Protein AF-A0A1Y5K9K5-F1 (afdb_monomer)

Mean predicted aligned error: 9.3 Å

Radius of gyration: 17.82 Å; Cα contacts (8 Å, |Δi|>4): 91; chains: 1; bounding box: 56×26×44 Å

Sequence (127 aa):
MTADQAYVLTPRDVRQIRNYVLNKYAGMPSRKRAEIVADAVSRIIYRQLPDFDGAVKHALTSQLIRTIVLEENRSVCSDDIFQQCMELDHNDEAIRRPLDRWVREQERKLQSTAELRTADIGIRDWS

Structure (mmCIF, N/CA/C/O backbone):
data_AF-A0A1Y5K9K5-F1
#
_entry.id   AF-A0A1Y5K9K5-F1
#
loop_
_atom_site.group_PDB
_atom_site.id
_atom_site.type_symbol
_atom_site.label_atom_id
_atom_site.label_alt_id
_atom_site.label_comp_id
_atom_site.label_asym_id
_atom_site.label_entity_id
_atom_site.label_seq_id
_atom_site.pdbx_PDB_ins_code
_atom_site.Cartn_x
_atom_site.Cartn_y
_atom_site.Cartn_z
_atom_site.occupancy
_atom_site.B_iso_or_equiv
_atom_site.auth_seq_id
_atom_site.auth_comp_id
_atom_site.auth_asym_id
_atom_site.auth_atom_id
_atom_site.pdbx_PDB_model_num
ATOM 1 N N . MET A 1 1 ? 22.891 -13.090 8.722 1.00 29.20 1 MET A N 1
ATOM 2 C CA . MET A 1 1 ? 22.909 -12.045 7.678 1.00 29.20 1 MET A CA 1
ATOM 3 C C . MET A 1 1 ? 21.482 -11.554 7.485 1.00 29.20 1 MET A C 1
ATOM 5 O O . MET A 1 1 ? 20.730 -12.185 6.761 1.00 29.20 1 MET A O 1
ATOM 9 N N . THR A 1 2 ? 21.057 -10.515 8.203 1.00 32.12 2 THR A N 1
ATOM 10 C CA . THR A 1 2 ? 19.742 -9.898 7.976 1.00 32.12 2 THR A CA 1
ATOM 11 C C . THR A 1 2 ? 19.900 -8.909 6.833 1.00 32.12 2 THR A C 1
ATOM 13 O O . THR A 1 2 ? 20.506 -7.856 7.025 1.00 32.12 2 THR A O 1
ATOM 16 N N . ALA A 1 3 ? 19.440 -9.286 5.638 1.00 40.66 3 ALA A N 1
ATOM 17 C CA . ALA A 1 3 ? 19.264 -8.338 4.549 1.00 40.66 3 ALA A CA 1
ATOM 18 C C . ALA A 1 3 ? 18.423 -7.173 5.085 1.00 40.66 3 ALA A C 1
ATOM 20 O O . ALA A 1 3 ? 17.376 -7.386 5.698 1.00 40.66 3 ALA A O 1
ATOM 21 N N . ASP A 1 4 ? 18.946 -5.961 4.950 1.00 45.50 4 ASP A N 1
ATOM 22 C CA . ASP A 1 4 ? 18.303 -4.733 5.397 1.00 45.50 4 ASP A CA 1
ATOM 23 C C . ASP A 1 4 ? 17.104 -4.493 4.474 1.00 45.50 4 ASP A C 1
ATOM 25 O O . ASP A 1 4 ? 17.227 -3.881 3.415 1.00 45.50 4 ASP A O 1
ATOM 29 N N . GLN A 1 5 ? 15.964 -5.107 4.802 1.00 51.72 5 GLN A N 1
ATOM 30 C CA . GLN A 1 5 ? 14.752 -4.964 4.008 1.00 51.72 5 GLN A CA 1
ATOM 31 C C . GLN A 1 5 ? 14.361 -3.487 4.011 1.00 51.72 5 GLN A C 1
ATOM 33 O O . GLN A 1 5 ? 14.211 -2.873 5.069 1.00 51.72 5 GLN A O 1
ATOM 38 N N . ALA A 1 6 ? 14.195 -2.903 2.825 1.00 60.00 6 ALA A N 1
ATOM 39 C CA . ALA A 1 6 ? 13.587 -1.590 2.683 1.00 60.00 6 ALA A CA 1
ATOM 40 C C . ALA A 1 6 ? 12.112 -1.716 3.092 1.00 60.00 6 ALA A C 1
ATOM 42 O O . ALA A 1 6 ? 11.241 -2.053 2.289 1.00 60.00 6 ALA A O 1
ATOM 43 N N . TYR A 1 7 ? 11.841 -1.540 4.383 1.00 60.59 7 TYR A N 1
ATOM 44 C CA . TYR A 1 7 ? 10.491 -1.625 4.914 1.00 60.59 7 TYR A CA 1
ATOM 45 C C . TYR A 1 7 ? 9.677 -0.433 4.413 1.00 60.59 7 TYR A C 1
ATOM 47 O O . TYR A 1 7 ? 9.998 0.724 4.679 1.00 60.59 7 TYR A O 1
ATOM 55 N N . VAL A 1 8 ? 8.600 -0.733 3.696 1.00 64.06 8 VAL A N 1
ATOM 56 C CA . VAL A 1 8 ? 7.617 0.243 3.214 1.00 64.06 8 VAL A CA 1
ATOM 57 C C . VAL A 1 8 ? 6.725 0.697 4.366 1.00 64.06 8 VAL A C 1
ATOM 59 O O . VAL A 1 8 ? 6.332 1.861 4.445 1.00 64.06 8 VAL A O 1
ATOM 62 N N . LEU A 1 9 ? 6.402 -0.237 5.260 1.00 65.31 9 LEU A N 1
ATOM 63 C CA . LEU A 1 9 ? 5.580 -0.023 6.435 1.00 65.31 9 LEU A CA 1
ATOM 64 C C . LEU A 1 9 ? 5.991 -1.023 7.521 1.00 65.31 9 LEU A C 1
ATOM 66 O O . LEU A 1 9 ? 5.664 -2.203 7.424 1.00 65.31 9 LEU A O 1
ATOM 70 N N . THR A 1 10 ? 6.681 -0.561 8.566 1.00 64.06 10 THR A N 1
ATOM 71 C CA . THR A 1 10 ? 7.083 -1.412 9.701 1.00 64.06 10 THR A CA 1
ATOM 72 C C . THR A 1 10 ? 5.955 -1.560 10.736 1.00 64.06 10 THR A C 1
ATOM 74 O O . THR A 1 10 ? 5.035 -0.730 10.780 1.00 64.06 10 THR A O 1
ATOM 77 N N . PRO A 1 11 ? 6.032 -2.524 11.683 1.00 58.00 11 PRO A N 1
ATOM 78 C CA . PRO A 1 11 ? 5.033 -2.624 12.744 1.00 58.00 11 PRO A CA 1
ATOM 79 C C . PRO A 1 11 ? 5.103 -1.398 13.664 1.00 58.00 11 PRO A C 1
ATOM 81 O O . PRO A 1 11 ? 4.110 -1.013 14.286 1.00 58.00 11 PRO A O 1
ATOM 84 N N . ARG A 1 12 ? 6.284 -0.766 13.745 1.00 64.38 12 ARG A N 1
ATOM 85 C CA . ARG A 1 12 ? 6.517 0.471 14.491 1.00 64.38 12 ARG A CA 1
ATOM 86 C C . ARG A 1 12 ? 5.762 1.639 13.865 1.00 64.38 12 ARG A C 1
ATOM 88 O O . ARG A 1 12 ? 5.140 2.385 14.618 1.00 64.38 12 ARG A O 1
ATOM 95 N N . ASP A 1 13 ? 5.746 1.750 12.539 1.00 69.38 13 ASP A N 1
ATOM 96 C CA . ASP A 1 13 ? 5.019 2.808 11.827 1.00 69.38 13 ASP A CA 1
ATOM 97 C C . ASP A 1 13 ? 3.513 2.651 12.025 1.00 69.38 13 ASP A C 1
ATOM 99 O O . ASP A 1 13 ? 2.834 3.597 12.424 1.00 69.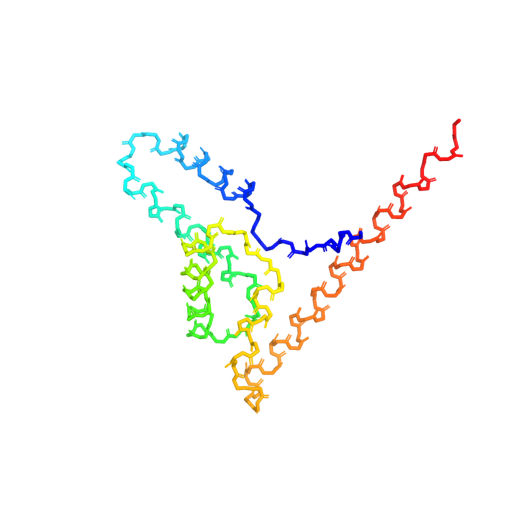38 13 ASP A O 1
ATOM 103 N N . VAL A 1 14 ? 2.988 1.428 11.884 1.00 68.94 14 VAL A N 1
ATOM 104 C CA . VAL A 1 14 ? 1.572 1.137 12.166 1.00 68.94 14 VAL A CA 1
ATOM 105 C C . VAL A 1 14 ? 1.218 1.473 13.615 1.00 68.94 14 VAL A C 1
ATOM 107 O O . VAL A 1 14 ? 0.170 2.067 13.883 1.00 68.94 14 VAL A O 1
ATOM 110 N N . ARG A 1 15 ? 2.094 1.141 14.572 1.00 69.88 15 ARG A N 1
ATOM 111 C CA . ARG A 1 15 ? 1.889 1.467 15.990 1.00 69.88 15 ARG A CA 1
ATOM 112 C C . ARG A 1 15 ? 1.931 2.973 16.241 1.00 69.88 15 ARG A C 1
ATOM 114 O O . ARG A 1 15 ? 1.108 3.466 17.006 1.00 69.88 15 ARG A O 1
ATOM 121 N N . GLN A 1 16 ? 2.838 3.705 15.597 1.00 78.75 16 GLN A N 1
ATOM 122 C CA . GLN A 1 16 ? 2.902 5.164 15.683 1.00 78.75 16 GLN A CA 1
ATOM 123 C C . GLN A 1 16 ? 1.649 5.815 15.101 1.00 78.75 16 GLN A C 1
ATOM 125 O O . GLN A 1 16 ? 1.060 6.665 15.764 1.00 78.75 16 GLN A O 1
ATOM 130 N N . ILE A 1 17 ? 1.186 5.368 13.930 1.00 78.62 17 ILE A N 1
ATOM 131 C CA . ILE A 1 17 ? -0.061 5.834 13.309 1.00 78.62 17 ILE A CA 1
ATOM 132 C C . ILE A 1 17 ? -1.241 5.563 14.244 1.00 78.62 17 ILE A C 1
ATOM 134 O O . ILE A 1 17 ? -2.028 6.464 14.530 1.00 78.62 17 ILE A O 1
ATOM 138 N N . ARG A 1 18 ? -1.342 4.345 14.788 1.00 76.00 18 ARG A N 1
ATOM 139 C CA . ARG A 1 18 ? -2.408 3.973 15.724 1.00 76.00 18 ARG A CA 1
ATOM 140 C C . ARG A 1 18 ? -2.379 4.835 16.982 1.00 76.00 18 ARG A C 1
ATOM 142 O O . ARG A 1 18 ? -3.414 5.372 17.358 1.00 76.00 18 ARG A O 1
ATOM 149 N N . ASN A 1 19 ? -1.218 5.008 17.607 1.00 79.50 19 ASN A N 1
ATOM 150 C CA . ASN A 1 19 ? -1.066 5.831 18.809 1.00 79.50 19 ASN A CA 1
ATOM 151 C C . ASN A 1 19 ? -1.387 7.303 18.529 1.00 79.50 19 ASN A C 1
ATOM 153 O O . ASN A 1 19 ? -2.066 7.950 19.324 1.00 79.50 19 ASN A O 1
ATOM 157 N N . TYR A 1 20 ? -0.956 7.820 17.379 1.00 83.00 20 TYR A N 1
ATOM 158 C CA . TYR A 1 20 ? -1.281 9.170 16.940 1.00 83.00 20 TYR A CA 1
ATOM 159 C C . TYR A 1 20 ? -2.792 9.357 16.785 1.00 83.00 20 TYR A C 1
ATOM 161 O O . TYR A 1 20 ? -3.351 10.312 17.321 1.00 83.00 20 TYR A O 1
ATOM 169 N N . VAL A 1 21 ? -3.474 8.423 16.115 1.00 81.19 21 VAL A N 1
ATOM 170 C CA . VAL A 1 21 ? -4.932 8.460 15.940 1.00 81.19 21 VAL A CA 1
ATOM 171 C C . VAL A 1 21 ? -5.656 8.310 17.280 1.00 81.19 2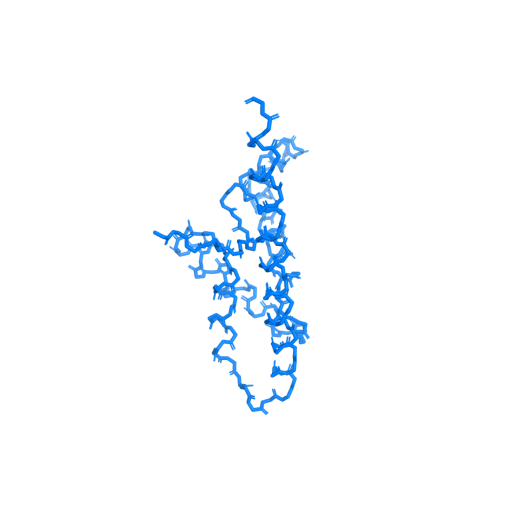1 VAL A C 1
ATOM 173 O O . VAL A 1 21 ? -6.619 9.030 17.535 1.00 81.19 21 VAL A O 1
ATOM 176 N N . LEU A 1 22 ? -5.190 7.420 18.161 1.00 76.12 22 LEU A N 1
ATOM 177 C CA . LEU A 1 22 ? -5.758 7.236 19.498 1.00 76.12 22 LEU A CA 1
ATOM 178 C C . LEU A 1 22 ? -5.692 8.522 20.324 1.00 76.12 22 LEU A C 1
ATOM 180 O O . LEU A 1 22 ? -6.699 8.885 20.926 1.00 76.12 22 LEU A O 1
ATOM 184 N N . ASN A 1 23 ? -4.552 9.215 20.309 1.00 85.25 23 ASN A N 1
ATOM 185 C CA . ASN A 1 23 ? -4.355 10.452 21.062 1.00 85.25 23 ASN A CA 1
ATOM 186 C C . ASN A 1 23 ? -5.116 11.627 20.439 1.00 85.25 23 ASN A C 1
ATOM 188 O O . ASN A 1 23 ? -5.797 12.370 21.140 1.00 85.25 23 ASN A O 1
ATOM 192 N N . LYS A 1 24 ? -5.040 11.786 19.114 1.00 83.75 24 LYS A N 1
ATOM 193 C CA . LYS A 1 24 ? -5.657 12.913 18.401 1.00 83.75 24 LYS A CA 1
ATOM 194 C C . LYS A 1 24 ? -7.181 12.819 18.330 1.00 83.75 24 LYS A C 1
ATOM 196 O O . LYS A 1 24 ? -7.854 13.843 18.343 1.00 83.75 24 LYS A O 1
ATOM 201 N N . TYR A 1 25 ? -7.728 11.606 18.265 1.00 86.88 25 TYR A N 1
ATOM 202 C CA . TYR A 1 25 ? -9.165 11.352 18.126 1.00 86.88 25 TYR A CA 1
ATOM 203 C C . TYR A 1 25 ? -9.730 10.582 19.327 1.00 86.88 25 TYR A C 1
ATOM 205 O O . TYR A 1 25 ? -10.637 9.766 19.166 1.00 86.88 25 TYR A O 1
ATOM 213 N N . ALA A 1 26 ? -9.213 10.821 20.537 1.00 81.88 26 ALA A N 1
ATOM 214 C CA . ALA A 1 26 ? -9.593 10.086 21.749 1.00 81.88 26 ALA A CA 1
ATOM 215 C C . ALA A 1 26 ? -11.112 10.068 22.021 1.00 81.88 26 ALA A C 1
ATOM 217 O O . ALA A 1 26 ? -11.634 9.062 22.494 1.00 81.88 26 ALA A O 1
ATOM 218 N N . GLY A 1 27 ? -11.829 11.137 21.654 1.00 84.75 27 GLY A N 1
ATOM 219 C CA . GLY A 1 27 ? -13.289 11.244 21.786 1.00 84.75 27 GLY A CA 1
ATOM 220 C C . GLY A 1 27 ? -14.107 10.505 20.717 1.00 84.75 27 GLY A C 1
ATOM 221 O O . GLY A 1 27 ? -15.332 10.580 20.725 1.00 84.75 27 GLY A O 1
ATOM 222 N N . MET A 1 28 ? -13.466 9.814 19.771 1.00 86.06 28 MET A N 1
ATOM 223 C CA . MET A 1 28 ? -14.136 9.147 18.656 1.00 86.06 28 MET A CA 1
ATOM 224 C C . MET A 1 28 ? -14.349 7.641 18.931 1.00 86.06 28 MET A C 1
ATOM 226 O O . MET A 1 28 ? -13.476 6.984 19.515 1.00 86.06 28 MET A O 1
ATOM 230 N N . PRO A 1 29 ? -15.464 7.034 18.469 1.00 85.00 29 PRO A N 1
ATOM 231 C CA . PRO A 1 29 ? -15.678 5.592 18.571 1.00 85.00 29 PRO A CA 1
ATOM 232 C C . PRO A 1 29 ? -14.514 4.785 17.985 1.00 85.00 29 PRO A C 1
ATOM 234 O O . PRO A 1 29 ? -13.914 5.173 16.979 1.00 85.00 29 PRO A O 1
ATOM 237 N N . SER A 1 30 ? -14.200 3.645 18.603 1.00 73.19 30 SER A N 1
ATOM 238 C CA . SER A 1 30 ? -13.103 2.754 18.187 1.00 73.19 30 SER A CA 1
ATOM 239 C C . SER A 1 30 ? -13.179 2.371 16.706 1.00 73.19 30 SER A C 1
ATOM 241 O O . SER A 1 30 ? -12.160 2.392 16.023 1.00 73.19 30 SER A O 1
ATOM 243 N N . ARG A 1 31 ? -14.389 2.119 16.190 1.00 74.88 31 ARG A N 1
ATOM 244 C CA . ARG A 1 31 ? -14.635 1.798 14.777 1.00 74.88 31 ARG A CA 1
ATOM 245 C C . ARG A 1 31 ? -14.140 2.888 13.822 1.00 74.88 31 ARG A C 1
ATOM 247 O O . ARG A 1 31 ? -13.353 2.597 12.931 1.00 74.88 31 ARG A O 1
ATOM 254 N N . LYS A 1 32 ? -14.517 4.149 14.052 1.00 76.12 32 LYS A N 1
ATOM 255 C CA . LYS A 1 32 ? -14.079 5.268 13.200 1.00 76.12 32 LYS A CA 1
ATOM 256 C C . LYS A 1 32 ? -12.569 5.512 13.294 1.00 76.12 32 LYS A C 1
ATOM 258 O O . LYS A 1 32 ? -11.934 5.864 12.309 1.00 76.12 32 LYS A O 1
ATOM 263 N N . ARG A 1 33 ? -11.963 5.284 14.465 1.00 75.62 33 ARG A N 1
ATOM 264 C CA . ARG A 1 33 ? -10.498 5.342 14.610 1.00 75.62 33 ARG A CA 1
ATOM 265 C C . ARG A 1 33 ? -9.799 4.241 13.813 1.00 75.62 33 ARG A C 1
ATOM 267 O O . ARG A 1 33 ? -8.776 4.514 13.193 1.00 75.62 33 ARG A O 1
ATOM 274 N N . ALA A 1 34 ? -10.345 3.025 13.805 1.00 70.56 34 ALA A N 1
ATOM 275 C CA . ALA A 1 34 ? -9.819 1.928 12.997 1.00 70.56 34 ALA A CA 1
ATOM 276 C C . ALA A 1 34 ? -9.896 2.242 11.493 1.00 70.56 34 ALA A C 1
ATOM 278 O O . ALA A 1 34 ? -8.924 2.002 10.783 1.00 70.56 34 ALA A O 1
ATOM 279 N N . GLU A 1 35 ? -10.990 2.858 11.036 1.00 77.31 35 GLU A N 1
ATOM 280 C CA . GLU A 1 35 ? -11.146 3.326 9.649 1.00 77.31 35 GLU A CA 1
ATOM 281 C C . GLU A 1 35 ? -10.076 4.366 9.268 1.00 77.31 35 GLU A C 1
ATOM 283 O O . GLU A 1 35 ? -9.457 4.247 8.215 1.00 77.31 35 GLU A O 1
ATOM 288 N N . ILE A 1 36 ? -9.776 5.332 10.147 1.00 77.69 36 ILE A N 1
ATOM 289 C CA . ILE A 1 36 ? -8.715 6.333 9.910 1.00 77.69 36 ILE A CA 1
ATOM 290 C C . ILE A 1 36 ? -7.332 5.677 9.820 1.00 77.69 36 ILE A C 1
ATOM 292 O O . ILE A 1 36 ? -6.524 6.048 8.970 1.00 77.69 36 ILE A O 1
ATOM 296 N N . VAL A 1 37 ? -7.037 4.711 10.696 1.00 74.31 37 VAL A N 1
ATOM 297 C CA . VAL A 1 37 ? -5.762 3.979 10.649 1.00 74.31 37 VAL A CA 1
ATOM 298 C C . VAL A 1 37 ? -5.654 3.184 9.349 1.00 74.31 37 VAL A C 1
ATOM 300 O O . VAL A 1 37 ? -4.605 3.224 8.711 1.00 74.31 37 VAL A O 1
ATOM 303 N N . ALA A 1 38 ? -6.726 2.504 8.938 1.00 76.12 38 ALA A N 1
ATOM 304 C CA . ALA A 1 38 ? -6.761 1.752 7.690 1.00 76.12 38 ALA A CA 1
ATOM 305 C C . ALA A 1 38 ? -6.564 2.663 6.466 1.00 76.12 38 ALA A C 1
ATOM 307 O O . ALA A 1 38 ? -5.748 2.337 5.607 1.00 76.12 38 ALA A O 1
ATOM 308 N N . ASP A 1 39 ? -7.226 3.824 6.406 1.00 82.81 39 ASP A N 1
ATOM 309 C CA . ASP A 1 39 ? -7.030 4.813 5.331 1.00 82.81 39 ASP A CA 1
ATOM 310 C C . ASP A 1 39 ? -5.587 5.341 5.308 1.00 82.81 39 ASP A C 1
ATOM 312 O O . ASP A 1 39 ? -4.947 5.378 4.258 1.00 82.81 39 ASP A O 1
ATOM 316 N N . ALA A 1 40 ? -5.024 5.681 6.471 1.00 82.88 40 ALA A N 1
ATOM 317 C CA . ALA A 1 40 ? -3.647 6.157 6.567 1.00 82.88 40 ALA A CA 1
ATOM 318 C C . ALA A 1 40 ? -2.638 5.108 6.073 1.00 82.88 40 ALA A C 1
ATOM 320 O O . ALA A 1 40 ? -1.757 5.430 5.276 1.00 82.88 40 ALA A O 1
ATOM 321 N N . VAL A 1 41 ? -2.795 3.852 6.499 1.00 80.00 41 VAL A N 1
ATOM 322 C CA . VAL A 1 41 ? -1.964 2.729 6.042 1.00 80.00 41 VAL A CA 1
ATOM 323 C C . VAL A 1 41 ? -2.125 2.509 4.537 1.00 80.00 41 VAL A C 1
ATOM 325 O O . VAL A 1 41 ? -1.124 2.413 3.827 1.00 80.00 41 VAL A O 1
ATOM 328 N N . SER A 1 42 ? -3.362 2.524 4.035 1.00 84.50 42 SER A N 1
ATOM 329 C CA . SER A 1 42 ? -3.658 2.376 2.605 1.00 84.50 42 SER A CA 1
ATOM 330 C C . SER A 1 42 ? -2.958 3.447 1.775 1.00 84.50 42 SER A C 1
ATOM 332 O O . SER A 1 42 ? -2.315 3.138 0.775 1.00 84.50 42 SER A O 1
ATOM 334 N N . ARG A 1 43 ? -3.005 4.710 2.214 1.00 86.38 43 ARG A N 1
ATOM 335 C CA . ARG A 1 43 ? -2.333 5.824 1.529 1.00 86.38 43 ARG A CA 1
ATOM 336 C C . ARG A 1 43 ? -0.816 5.697 1.534 1.00 86.38 43 ARG A C 1
ATOM 338 O O . ARG A 1 43 ? -0.181 6.122 0.571 1.00 86.38 43 ARG A O 1
ATOM 345 N N . ILE A 1 44 ? -0.228 5.160 2.603 1.00 84.44 44 ILE A N 1
ATOM 346 C CA . ILE A 1 44 ? 1.222 4.942 2.676 1.00 84.44 44 ILE A CA 1
ATOM 347 C C . ILE A 1 44 ? 1.636 3.876 1.666 1.00 84.44 44 ILE A C 1
ATOM 349 O O . ILE A 1 44 ? 2.516 4.143 0.852 1.00 84.44 44 ILE A O 1
ATOM 353 N N . ILE A 1 45 ? 0.959 2.724 1.659 1.00 84.00 45 ILE A N 1
ATOM 354 C CA . ILE A 1 45 ? 1.230 1.642 0.703 1.00 84.00 45 ILE A CA 1
ATOM 355 C C . ILE A 1 45 ? 1.052 2.156 -0.730 1.00 84.00 45 ILE A C 1
ATOM 357 O O . ILE A 1 45 ? 1.971 2.048 -1.536 1.00 84.00 45 ILE A O 1
ATOM 361 N N . TYR A 1 46 ? -0.068 2.824 -1.020 1.00 87.88 46 TYR A N 1
ATOM 362 C CA . TYR A 1 46 ? -0.366 3.379 -2.344 1.00 87.88 46 TYR A CA 1
ATOM 363 C C . TYR A 1 46 ? 0.733 4.315 -2.875 1.00 87.88 46 TYR A C 1
ATOM 365 O O . TYR A 1 46 ? 1.043 4.316 -4.067 1.00 87.88 46 TYR A O 1
ATOM 373 N N . ARG A 1 47 ? 1.342 5.125 -2.000 1.00 86.75 47 ARG A N 1
ATOM 374 C CA . ARG A 1 47 ? 2.438 6.043 -2.364 1.00 86.75 47 ARG A CA 1
ATOM 375 C C . ARG A 1 47 ? 3.763 5.338 -2.627 1.00 86.75 47 ARG A C 1
ATOM 377 O O . ARG A 1 47 ? 4.624 5.928 -3.268 1.00 86.75 47 ARG A O 1
ATOM 384 N N . GLN A 1 48 ? 3.930 4.130 -2.107 1.00 85.44 48 GLN A N 1
ATOM 385 C CA . GLN A 1 48 ? 5.160 3.351 -2.223 1.00 85.44 48 GLN A CA 1
ATOM 386 C C . GLN A 1 48 ? 5.107 2.350 -3.378 1.00 85.44 48 GLN A C 1
ATOM 388 O O . GLN A 1 48 ? 6.144 1.805 -3.744 1.00 85.44 48 GLN A O 1
ATOM 393 N N . LEU A 1 49 ? 3.930 2.137 -3.972 1.00 87.88 49 LEU A N 1
ATOM 394 C CA . LEU A 1 49 ? 3.774 1.371 -5.203 1.00 87.88 49 LEU A CA 1
ATOM 395 C C . LEU A 1 49 ? 4.445 2.073 -6.396 1.00 87.88 49 LEU A C 1
ATOM 397 O O . LEU A 1 49 ? 4.528 3.309 -6.408 1.00 87.88 49 LEU A O 1
ATOM 401 N N . PRO A 1 50 ? 4.841 1.308 -7.431 1.00 90.31 50 PRO A N 1
ATOM 402 C CA . PRO A 1 50 ? 5.219 1.872 -8.719 1.00 90.31 50 PRO A CA 1
ATOM 403 C C . PRO A 1 50 ? 4.144 2.820 -9.265 1.00 90.31 50 PRO A C 1
ATOM 405 O O . PRO A 1 50 ? 2.971 2.780 -8.870 1.00 90.31 50 PRO A O 1
ATOM 408 N N . ASP A 1 51 ? 4.545 3.692 -10.185 1.00 91.44 51 ASP A N 1
ATOM 409 C CA . ASP A 1 51 ? 3.659 4.682 -10.804 1.00 91.44 51 ASP A CA 1
ATOM 410 C C . ASP A 1 51 ? 2.763 4.053 -11.886 1.00 91.44 51 ASP A C 1
ATOM 412 O O . ASP A 1 51 ? 2.791 4.434 -13.053 1.00 91.44 51 ASP A O 1
ATOM 416 N N . PHE A 1 52 ? 2.027 3.010 -11.498 1.00 91.12 52 PHE A N 1
ATOM 417 C CA . PHE A 1 52 ? 0.998 2.384 -12.318 1.00 91.12 52 PHE A CA 1
ATOM 418 C C . PHE A 1 52 ? -0.249 3.267 -12.403 1.00 91.12 52 PHE A C 1
ATOM 420 O O . PHE A 1 52 ? -0.434 4.197 -11.612 1.00 91.12 52 PHE A O 1
ATOM 427 N N . ASP A 1 53 ? -1.156 2.908 -13.310 1.00 92.38 53 ASP A N 1
ATOM 428 C CA . ASP A 1 53 ? -2.493 3.490 -13.327 1.00 92.38 53 ASP A CA 1
ATOM 429 C C . ASP A 1 53 ? -3.219 3.302 -11.979 1.00 92.38 53 ASP A C 1
ATOM 431 O O . ASP A 1 53 ? -3.002 2.326 -11.248 1.00 92.38 53 ASP A O 1
ATOM 435 N N . GLY A 1 54 ? -4.110 4.242 -11.657 1.00 88.19 54 GLY A N 1
ATOM 436 C CA . GLY A 1 54 ? -4.845 4.259 -10.397 1.00 88.19 54 GLY A CA 1
ATOM 437 C C . GLY A 1 54 ? -5.585 2.951 -10.116 1.00 88.19 54 GLY A C 1
ATOM 438 O O . GLY A 1 54 ? -5.552 2.475 -8.980 1.00 88.19 54 GLY A O 1
ATOM 439 N N . ALA A 1 55 ? -6.185 2.321 -11.132 1.00 89.62 55 ALA A N 1
ATOM 440 C CA . ALA A 1 55 ? -6.897 1.055 -10.956 1.00 89.62 55 ALA A CA 1
ATOM 441 C C . ALA A 1 55 ? -5.965 -0.064 -10.461 1.00 89.62 55 ALA A C 1
ATOM 443 O O . ALA A 1 55 ? -6.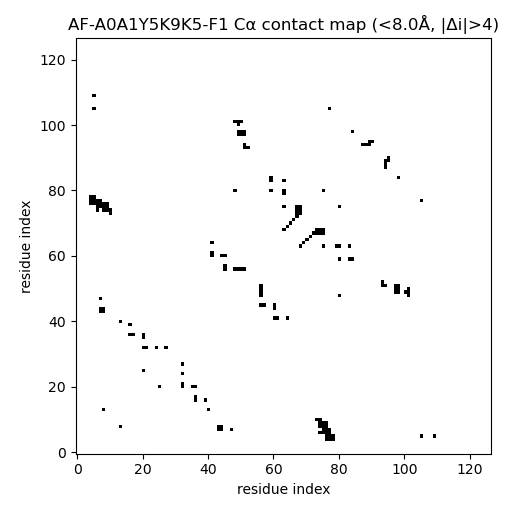289 -0.769 -9.500 1.00 89.62 55 ALA A O 1
ATOM 444 N N . VAL A 1 56 ? -4.773 -0.169 -11.054 1.00 90.06 56 VAL A N 1
ATOM 445 C CA . VAL A 1 56 ? -3.751 -1.159 -10.680 1.00 90.06 56 VAL A CA 1
ATOM 446 C C . VAL A 1 56 ? -3.228 -0.875 -9.274 1.00 90.06 56 VAL A C 1
ATOM 448 O O . VAL A 1 56 ? -3.165 -1.778 -8.439 1.00 90.06 56 VAL A O 1
ATOM 451 N N . LYS A 1 57 ? -2.929 0.391 -8.955 1.00 90.69 57 LYS A N 1
ATOM 452 C CA . LYS A 1 57 ? -2.456 0.767 -7.613 1.00 90.69 57 LYS A CA 1
ATOM 453 C C . LYS A 1 57 ? -3.498 0.475 -6.534 1.00 90.69 57 LYS A C 1
ATOM 455 O O . LYS A 1 57 ? -3.143 0.007 -5.449 1.00 90.69 57 LYS A O 1
ATOM 460 N N . HIS A 1 58 ? -4.779 0.717 -6.810 1.00 89.94 58 HIS A N 1
ATOM 461 C CA . HIS A 1 58 ? -5.865 0.410 -5.879 1.00 89.94 58 HIS A CA 1
ATOM 462 C C . HIS A 1 58 ? -6.036 -1.095 -5.654 1.00 89.94 58 HIS A C 1
ATOM 464 O O . HIS A 1 58 ? -6.203 -1.515 -4.504 1.00 89.94 58 HIS A O 1
ATOM 470 N N . ALA A 1 59 ? -5.944 -1.899 -6.715 1.00 89.69 59 ALA A N 1
ATOM 471 C CA . ALA A 1 59 ? -6.007 -3.354 -6.620 1.00 89.69 59 ALA A CA 1
ATOM 472 C C . ALA A 1 59 ? -4.846 -3.907 -5.776 1.00 89.69 59 ALA A C 1
ATOM 474 O O . ALA A 1 59 ? -5.085 -4.580 -4.772 1.00 89.69 59 ALA A O 1
ATOM 475 N N . LEU A 1 60 ? -3.608 -3.516 -6.098 1.00 88.94 60 LEU A N 1
ATOM 476 C CA . LEU A 1 60 ? -2.408 -3.929 -5.362 1.00 88.94 60 LEU A CA 1
ATOM 477 C C . LEU A 1 60 ? -2.449 -3.508 -3.890 1.00 88.94 60 LEU A C 1
ATOM 479 O O . LEU A 1 60 ? -2.152 -4.307 -3.006 1.00 88.94 60 LEU A O 1
ATOM 483 N N . THR A 1 61 ? -2.858 -2.268 -3.603 1.00 88.00 61 THR A N 1
ATOM 484 C CA . THR A 1 61 ? -2.984 -1.784 -2.217 1.00 88.00 61 THR A CA 1
ATOM 485 C C . THR A 1 61 ? -3.972 -2.641 -1.427 1.00 88.00 61 THR A C 1
ATOM 487 O O . THR A 1 61 ? -3.686 -3.041 -0.300 1.00 88.00 61 THR A O 1
ATOM 490 N N . SER A 1 62 ? -5.123 -2.951 -2.026 1.00 87.06 62 SER A N 1
ATOM 491 C CA . SER A 1 62 ? -6.159 -3.764 -1.383 1.00 87.06 62 SER A CA 1
ATOM 492 C C . SER A 1 62 ? -5.675 -5.192 -1.121 1.00 87.06 62 SER A C 1
ATOM 494 O O . SER A 1 62 ? -5.930 -5.743 -0.049 1.00 87.06 62 SER A O 1
ATOM 496 N N . GLN A 1 63 ? -4.933 -5.770 -2.068 1.00 87.69 63 GLN A N 1
ATOM 497 C CA . GLN A 1 63 ? -4.362 -7.109 -1.953 1.00 87.69 63 GLN A CA 1
ATOM 498 C C . GLN A 1 63 ? -3.288 -7.178 -0.859 1.00 87.69 63 GLN A C 1
ATOM 500 O O . GLN A 1 63 ? -3.367 -8.038 0.014 1.00 87.69 63 GLN A O 1
ATOM 505 N N . LEU A 1 64 ? -2.363 -6.213 -0.817 1.00 85.31 64 LEU A N 1
ATOM 506 C CA . LEU A 1 64 ? -1.330 -6.125 0.223 1.00 85.31 64 LEU A CA 1
ATOM 507 C C . LEU A 1 64 ? -1.932 -5.987 1.628 1.00 85.31 64 LEU A C 1
ATOM 509 O O . LEU A 1 64 ? -1.480 -6.640 2.567 1.00 85.31 64 LEU A O 1
ATOM 513 N N . ILE A 1 65 ? -2.975 -5.168 1.787 1.00 82.50 65 ILE A N 1
ATOM 514 C CA . ILE A 1 65 ? -3.667 -5.026 3.076 1.00 82.50 65 ILE A CA 1
ATOM 515 C C . ILE A 1 65 ? -4.316 -6.345 3.485 1.00 82.50 65 ILE A C 1
ATOM 517 O O . ILE A 1 65 ? -4.184 -6.764 4.634 1.00 82.50 65 ILE A O 1
ATOM 521 N N . ARG A 1 66 ? -5.018 -7.003 2.562 1.00 82.88 66 ARG A N 1
ATOM 522 C CA . ARG A 1 66 ? -5.712 -8.253 2.859 1.00 82.88 66 ARG A CA 1
ATOM 523 C C . ARG A 1 66 ? -4.735 -9.359 3.254 1.00 82.88 66 ARG A C 1
ATOM 525 O O . ARG A 1 66 ? -4.869 -9.914 4.338 1.00 82.88 66 ARG A O 1
ATOM 532 N N . THR A 1 67 ? -3.749 -9.642 2.413 1.00 79.25 67 THR A N 1
ATOM 533 C CA . THR A 1 67 ? -2.858 -10.790 2.604 1.00 79.25 67 THR A CA 1
ATOM 534 C C . THR A 1 67 ? -1.847 -10.540 3.723 1.00 79.25 67 THR A C 1
ATOM 536 O O . THR A 1 67 ? -1.673 -11.364 4.611 1.00 79.25 67 THR A O 1
ATOM 539 N N . ILE A 1 68 ? -1.223 -9.364 3.768 1.00 79.06 68 ILE A N 1
ATOM 540 C CA . ILE A 1 68 ? -0.081 -9.153 4.671 1.00 79.06 68 ILE A CA 1
ATOM 541 C C . ILE A 1 68 ? -0.530 -8.555 5.997 1.00 79.06 68 ILE A C 1
ATOM 543 O O . ILE A 1 68 ? -0.120 -9.002 7.069 1.00 79.06 68 ILE A O 1
ATOM 547 N N . VAL A 1 69 ? -1.383 -7.532 5.944 1.00 70.94 69 VAL A N 1
ATOM 548 C CA . VAL A 1 69 ? -1.767 -6.787 7.149 1.00 70.94 69 VAL A CA 1
ATOM 549 C C . VAL A 1 69 ? -2.875 -7.503 7.920 1.00 70.94 69 VAL A C 1
ATOM 551 O O . VAL A 1 69 ? -2.835 -7.510 9.149 1.00 70.94 69 VAL A O 1
ATOM 554 N N . LEU A 1 70 ? -3.857 -8.095 7.233 1.00 73.06 70 LEU A N 1
ATOM 555 C CA . LEU A 1 70 ? -4.987 -8.764 7.885 1.00 73.06 70 LEU A CA 1
ATOM 556 C C . LEU A 1 70 ? -4.749 -10.261 8.109 1.00 73.06 70 LEU A C 1
ATOM 558 O O . LEU A 1 70 ? -4.965 -10.725 9.226 1.00 73.06 70 LEU A O 1
ATOM 562 N N . GLU A 1 71 ? -4.328 -11.006 7.083 1.00 78.31 71 GLU A N 1
ATOM 563 C CA . GLU A 1 71 ? -4.165 -12.465 7.180 1.00 78.31 71 GLU A CA 1
ATOM 564 C C . GLU A 1 71 ? -2.859 -12.845 7.902 1.00 78.31 71 GLU A C 1
ATOM 566 O O . GLU A 1 71 ? -2.892 -13.617 8.860 1.00 78.31 71 GLU A O 1
ATOM 571 N N . GLU A 1 72 ? -1.720 -12.261 7.518 1.00 73.38 72 GLU A N 1
ATOM 572 C CA . GLU A 1 72 ? -0.419 -12.574 8.134 1.00 73.38 72 GLU A CA 1
ATOM 573 C C . GLU A 1 72 ? -0.073 -11.721 9.366 1.00 73.38 72 GLU A C 1
ATOM 575 O O . GLU A 1 72 ? 0.855 -12.051 10.108 1.00 73.38 72 GLU A O 1
ATOM 580 N N . ASN A 1 73 ? -0.793 -10.615 9.595 1.00 71.19 73 ASN A N 1
ATOM 581 C CA . ASN A 1 73 ? -0.495 -9.620 10.635 1.00 71.19 73 ASN A CA 1
ATOM 582 C C . ASN A 1 73 ? 0.987 -9.175 10.626 1.00 71.19 73 ASN A C 1
ATOM 584 O O . ASN A 1 73 ? 1.622 -8.984 11.671 1.00 71.19 73 ASN A O 1
ATOM 588 N N . ARG A 1 74 ? 1.546 -9.036 9.419 1.00 72.88 74 ARG A N 1
ATOM 589 C CA . ARG A 1 74 ? 2.942 -8.692 9.144 1.00 72.88 74 ARG A CA 1
ATOM 590 C C . ARG A 1 74 ? 3.082 -7.276 8.594 1.00 72.88 74 ARG A C 1
ATOM 592 O O . ARG A 1 74 ? 2.126 -6.583 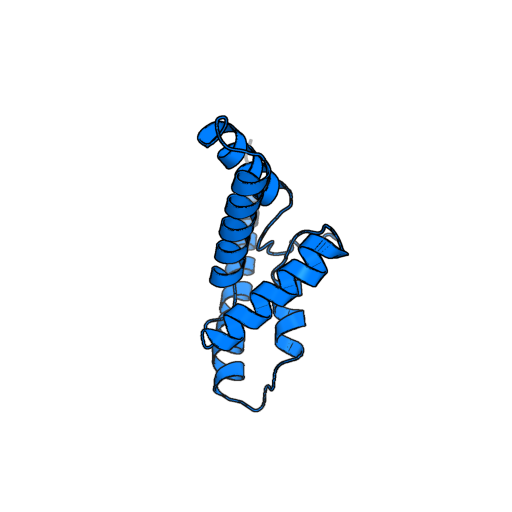8.260 1.00 72.88 74 ARG A O 1
ATOM 599 N N . SER A 1 75 ? 4.328 -6.826 8.563 1.00 69.06 75 SER A N 1
ATOM 600 C CA . SER A 1 75 ? 4.730 -5.564 7.942 1.00 69.06 75 SER A CA 1
ATOM 601 C C . SER A 1 75 ? 4.932 -5.713 6.454 1.00 69.06 75 SER A C 1
ATOM 603 O O . SER A 1 75 ? 5.406 -6.756 6.016 1.00 69.06 75 SER A O 1
ATOM 605 N N . VAL A 1 76 ? 4.602 -4.653 5.719 1.00 76.69 76 VAL A N 1
ATOM 606 C CA . VAL A 1 76 ? 4.760 -4.609 4.267 1.00 76.69 76 VAL A CA 1
ATOM 607 C C . VAL A 1 76 ? 6.154 -4.077 3.952 1.00 76.69 76 VAL A C 1
ATOM 609 O O . VAL A 1 76 ? 6.530 -2.977 4.371 1.00 76.69 76 VAL A O 1
ATOM 612 N N . CYS A 1 77 ? 6.922 -4.859 3.212 1.00 80.94 77 CYS A N 1
ATOM 613 C CA . CYS A 1 77 ? 8.257 -4.531 2.730 1.00 80.94 77 CYS A CA 1
ATOM 614 C C . CYS A 1 77 ? 8.225 -4.249 1.224 1.00 80.94 77 CYS A C 1
ATOM 616 O O . CYS A 1 77 ? 7.264 -4.596 0.535 1.00 80.94 77 CYS A O 1
ATOM 618 N N . SER A 1 78 ? 9.291 -3.651 0.687 1.00 80.00 78 SER A N 1
ATOM 619 C CA . SER A 1 78 ? 9.433 -3.495 -0.767 1.00 80.00 78 SER A CA 1
ATOM 620 C C . SER A 1 78 ? 9.414 -4.844 -1.499 1.00 80.00 78 SER A C 1
ATOM 622 O O . SER A 1 78 ? 8.869 -4.920 -2.596 1.00 80.00 78 SER A O 1
ATOM 624 N N . ASP A 1 79 ? 9.925 -5.912 -0.878 1.00 82.50 79 ASP A N 1
ATOM 625 C CA . ASP A 1 79 ? 9.869 -7.273 -1.433 1.00 82.50 79 ASP A CA 1
ATOM 626 C C . ASP A 1 79 ? 8.428 -7.744 -1.648 1.00 82.50 79 ASP A C 1
ATOM 628 O O . ASP A 1 79 ? 8.115 -8.341 -2.673 1.00 82.50 79 ASP A O 1
ATOM 632 N N . ASP A 1 80 ? 7.531 -7.419 -0.719 1.00 84.69 80 ASP A N 1
ATOM 633 C CA . ASP A 1 80 ? 6.128 -7.809 -0.807 1.00 84.69 80 ASP A CA 1
ATOM 634 C C . ASP A 1 80 ? 5.414 -7.076 -1.949 1.00 84.69 80 ASP A C 1
ATOM 636 O O . ASP A 1 80 ? 4.636 -7.673 -2.692 1.00 84.69 80 ASP A O 1
ATOM 640 N N . ILE A 1 81 ? 5.714 -5.784 -2.130 1.00 86.12 81 ILE A N 1
ATOM 641 C CA . ILE A 1 81 ? 5.234 -5.015 -3.286 1.00 86.12 81 ILE A CA 1
ATOM 642 C C . ILE A 1 81 ? 5.742 -5.653 -4.576 1.00 86.12 81 ILE A C 1
ATOM 644 O O . ILE A 1 81 ? 4.964 -5.851 -5.506 1.00 86.12 81 ILE A O 1
ATOM 648 N N . PHE A 1 82 ? 7.035 -5.977 -4.629 1.00 85.75 82 PHE A N 1
ATOM 649 C CA . PHE A 1 82 ? 7.651 -6.570 -5.807 1.00 85.75 82 PHE A CA 1
ATOM 650 C C . PHE A 1 82 ? 7.022 -7.924 -6.152 1.00 85.75 82 PHE A C 1
ATOM 652 O O . PHE A 1 82 ? 6.651 -8.133 -7.302 1.00 85.75 82 PHE A O 1
ATOM 659 N N . GLN A 1 83 ? 6.817 -8.798 -5.160 1.00 88.62 83 GLN A N 1
ATOM 660 C CA . GLN A 1 83 ? 6.132 -10.082 -5.333 1.00 88.62 83 GLN A CA 1
ATOM 661 C C . GLN A 1 83 ? 4.726 -9.900 -5.915 1.00 88.62 83 GLN A C 1
ATOM 663 O O . GLN A 1 83 ? 4.391 -10.546 -6.899 1.00 88.62 83 GLN A O 1
ATOM 668 N N . GLN A 1 84 ? 3.927 -8.968 -5.389 1.00 88.38 84 GLN A N 1
ATOM 669 C CA . GLN A 1 84 ? 2.594 -8.704 -5.949 1.00 88.38 84 GLN A CA 1
ATOM 670 C C . GLN A 1 84 ? 2.650 -8.118 -7.369 1.00 88.38 84 GLN A C 1
ATOM 672 O O . GLN A 1 84 ? 1.768 -8.378 -8.180 1.00 88.38 84 GLN A O 1
ATOM 677 N N . CYS A 1 85 ? 3.694 -7.354 -7.702 1.00 88.75 85 CYS A N 1
ATOM 678 C CA . CYS A 1 85 ? 3.899 -6.866 -9.067 1.00 88.75 85 CYS A CA 1
ATOM 679 C C . CYS A 1 85 ? 4.291 -7.986 -10.045 1.00 88.75 85 CYS A C 1
ATOM 681 O O . CYS A 1 85 ? 4.064 -7.830 -11.242 1.00 88.75 85 CYS A O 1
ATOM 683 N N . MET A 1 86 ? 4.870 -9.098 -9.574 1.00 89.06 86 MET A N 1
ATOM 684 C CA . MET A 1 86 ? 5.222 -10.237 -10.436 1.00 89.06 86 MET A CA 1
ATOM 685 C C . MET A 1 86 ? 3.996 -10.936 -11.021 1.00 89.06 86 MET A C 1
ATOM 687 O O . MET A 1 86 ? 4.095 -11.470 -12.120 1.00 89.06 86 MET A O 1
ATOM 691 N N . GLU A 1 87 ? 2.846 -10.846 -10.356 1.00 89.38 87 GLU A N 1
ATOM 692 C CA . GLU A 1 87 ? 1.573 -11.412 -10.821 1.00 89.38 87 GLU A CA 1
ATOM 693 C C . GLU A 1 87 ? 0.897 -10.586 -11.938 1.00 89.38 87 GLU A C 1
ATOM 695 O O . GLU A 1 87 ? -0.142 -10.981 -12.465 1.00 89.38 87 GLU A O 1
ATOM 700 N N . LEU A 1 88 ? 1.450 -9.421 -12.300 1.00 90.12 88 LEU A N 1
ATOM 701 C CA . LEU A 1 88 ? 0.928 -8.564 -13.370 1.00 90.12 88 LEU A CA 1
ATOM 702 C C . LEU A 1 88 ? 1.450 -8.989 -14.753 1.00 90.12 88 LEU A C 1
ATOM 704 O O . LEU A 1 88 ? 2.457 -9.683 -14.872 1.00 90.12 88 LEU A O 1
ATOM 708 N N . ASP A 1 89 ? 0.791 -8.534 -15.823 1.00 89.44 89 ASP A N 1
ATOM 709 C CA . ASP A 1 89 ? 1.250 -8.795 -17.193 1.00 89.44 89 ASP A CA 1
ATOM 710 C C . ASP A 1 89 ? 2.443 -7.900 -17.566 1.00 89.44 89 ASP A C 1
ATOM 712 O O . ASP A 1 89 ? 2.297 -6.712 -17.852 1.00 89.44 89 ASP A O 1
ATOM 716 N N . HIS A 1 90 ? 3.640 -8.485 -17.595 1.00 88.44 90 HIS A N 1
ATOM 717 C CA . HIS A 1 90 ? 4.886 -7.786 -17.939 1.00 88.44 90 HIS A CA 1
ATOM 718 C C . HIS A 1 90 ? 5.059 -7.526 -19.439 1.00 88.44 90 HIS A C 1
ATOM 720 O O . HIS A 1 90 ? 5.984 -6.807 -19.826 1.00 88.44 90 HIS A O 1
ATOM 726 N N . ASN A 1 91 ? 4.195 -8.090 -20.291 1.00 91.06 91 ASN A N 1
ATOM 727 C CA . ASN A 1 91 ? 4.166 -7.733 -21.710 1.00 91.06 91 ASN A CA 1
ATOM 728 C C . ASN A 1 91 ? 3.497 -6.372 -21.930 1.00 91.06 91 ASN A C 1
ATOM 730 O O . ASN A 1 91 ? 3.758 -5.724 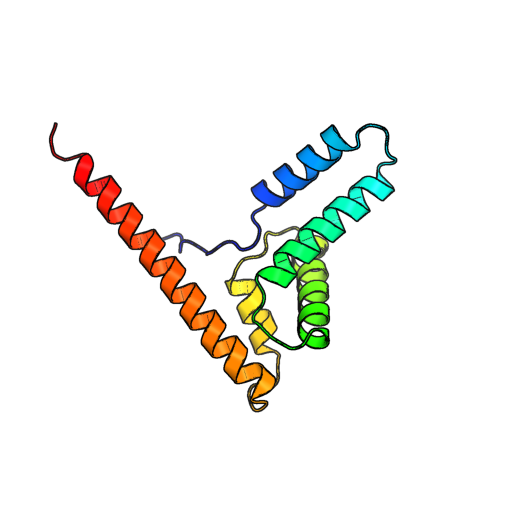-22.946 1.00 91.06 91 ASN A O 1
ATOM 734 N N . ASP A 1 92 ? 2.677 -5.919 -20.977 1.00 91.19 92 ASP A N 1
ATOM 735 C CA . ASP A 1 92 ? 2.110 -4.580 -20.992 1.00 91.19 92 ASP A CA 1
ATOM 736 C C . ASP A 1 92 ? 3.179 -3.551 -20.602 1.00 91.19 92 ASP A C 1
ATOM 738 O O . ASP A 1 92 ? 3.727 -3.528 -19.494 1.00 91.19 92 ASP A O 1
ATOM 742 N N . GLU A 1 93 ? 3.472 -2.643 -21.528 1.00 90.69 93 GLU A N 1
ATOM 743 C CA . GLU A 1 93 ? 4.440 -1.579 -21.307 1.00 90.69 93 GLU A CA 1
ATOM 744 C C . GLU A 1 93 ? 4.010 -0.609 -20.190 1.00 90.69 93 GLU A C 1
ATOM 746 O O . GLU A 1 93 ? 4.877 -0.036 -19.517 1.00 90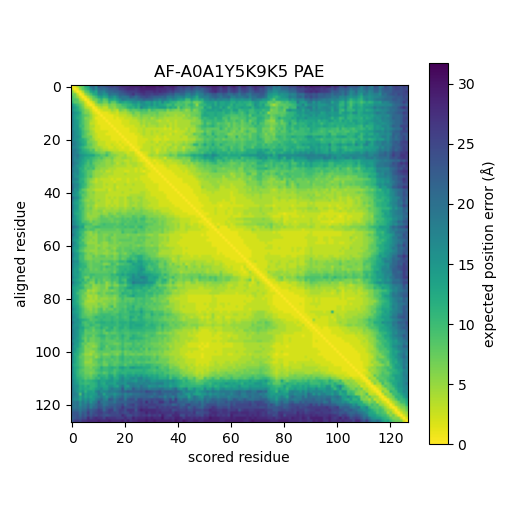.69 93 GLU A O 1
ATOM 751 N N . ALA A 1 94 ? 2.701 -0.474 -19.941 1.00 89.88 94 ALA A N 1
ATOM 752 C CA . ALA A 1 94 ? 2.147 0.308 -18.838 1.00 89.88 94 ALA A CA 1
ATOM 753 C C . ALA A 1 94 ? 2.459 -0.296 -17.457 1.00 89.88 94 ALA A C 1
ATOM 755 O O . ALA A 1 94 ? 2.434 0.421 -16.457 1.00 89.88 94 ALA A O 1
ATOM 756 N N . ILE A 1 95 ? 2.808 -1.584 -17.398 1.00 91.81 95 ILE A N 1
ATOM 757 C CA . ILE A 1 95 ? 3.253 -2.274 -16.183 1.00 91.81 95 ILE A CA 1
ATOM 758 C C . ILE A 1 95 ? 4.778 -2.331 -16.147 1.00 91.81 95 ILE A C 1
ATOM 760 O O . ILE A 1 95 ? 5.404 -1.930 -15.163 1.00 91.81 95 ILE A O 1
ATOM 764 N N . ARG A 1 96 ? 5.406 -2.748 -17.248 1.00 92.50 96 ARG A N 1
ATOM 765 C CA . ARG A 1 96 ? 6.857 -2.942 -17.300 1.00 92.50 96 ARG A CA 1
ATOM 766 C C . ARG A 1 96 ? 7.634 -1.654 -17.016 1.00 92.50 96 ARG A C 1
ATOM 768 O O . ARG A 1 96 ? 8.550 -1.657 -16.198 1.00 92.50 96 ARG A O 1
ATOM 775 N N . ARG A 1 97 ? 7.275 -0.528 -17.653 1.00 92.31 97 ARG A N 1
ATOM 776 C CA . ARG A 1 97 ? 8.038 0.729 -17.505 1.00 92.31 97 ARG A CA 1
ATOM 777 C C . ARG A 1 97 ? 7.990 1.308 -16.085 1.00 92.31 97 ARG A C 1
ATOM 779 O O . ARG A 1 97 ? 9.058 1.676 -15.584 1.00 92.31 97 ARG A O 1
ATOM 786 N N . PRO A 1 98 ? 6.822 1.441 -15.425 1.00 91.88 98 PRO A N 1
ATOM 787 C CA . PRO A 1 98 ? 6.789 1.937 -14.052 1.00 91.88 98 PRO A CA 1
ATOM 788 C C . PRO A 1 98 ? 7.479 0.995 -13.067 1.00 91.88 98 PRO A C 1
ATOM 790 O O . PRO A 1 98 ? 8.151 1.480 -12.156 1.00 91.88 98 PRO A O 1
ATOM 793 N N . LEU A 1 99 ? 7.373 -0.324 -13.269 1.00 91.44 99 LEU A N 1
ATOM 794 C CA . LEU A 1 99 ? 8.049 -1.308 -12.428 1.00 91.44 99 LEU A CA 1
ATOM 795 C C . LEU A 1 99 ? 9.576 -1.208 -12.555 1.00 91.44 99 LEU A C 1
ATOM 797 O O . LEU A 1 99 ? 10.254 -1.077 -11.538 1.00 91.44 99 LEU A O 1
ATOM 801 N N . ASP A 1 100 ? 10.113 -1.161 -13.779 1.00 90.88 100 ASP A N 1
ATOM 802 C CA . ASP A 1 100 ? 11.553 -0.994 -14.037 1.00 90.88 100 ASP A CA 1
ATOM 803 C C . ASP A 1 100 ? 12.105 0.272 -13.366 1.00 90.88 100 ASP A C 1
ATOM 805 O O . ASP A 1 100 ? 13.181 0.267 -12.761 1.00 90.88 100 ASP A O 1
ATOM 809 N N . ARG A 1 101 ? 11.365 1.385 -13.464 1.00 91.38 101 ARG A N 1
ATOM 810 C CA . ARG A 1 101 ? 11.740 2.643 -12.808 1.00 91.38 101 ARG A CA 1
ATOM 811 C C . ARG A 1 101 ? 11.757 2.480 -11.295 1.00 91.38 101 ARG A C 1
ATOM 813 O O . ARG A 1 101 ? 12.722 2.883 -10.650 1.00 91.38 101 ARG A O 1
ATOM 820 N N . TRP A 1 102 ? 10.699 1.898 -10.745 1.00 92.00 102 TRP A N 1
ATOM 821 C CA . TRP A 1 102 ? 10.558 1.720 -9.311 1.00 92.00 102 TRP A CA 1
ATOM 822 C C . TRP A 1 102 ? 11.674 0.843 -8.737 1.00 92.00 102 TRP A C 1
ATOM 824 O O . TRP A 1 102 ? 12.279 1.233 -7.741 1.00 9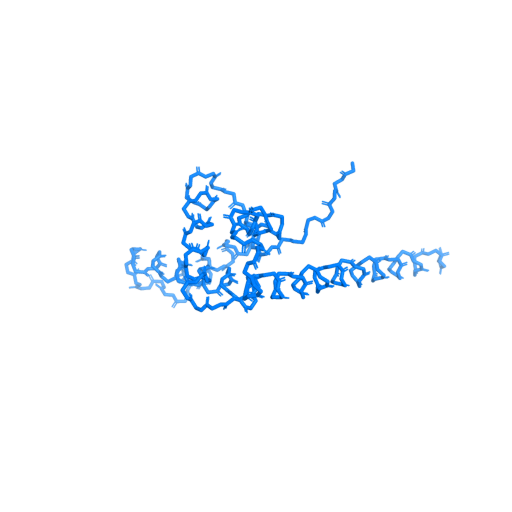2.00 102 TRP A O 1
ATOM 834 N N . VAL A 1 103 ? 12.024 -0.272 -9.390 1.00 88.56 103 VAL A N 1
ATOM 835 C CA . VAL A 1 103 ? 13.126 -1.151 -8.956 1.00 88.56 103 VAL A CA 1
ATOM 836 C C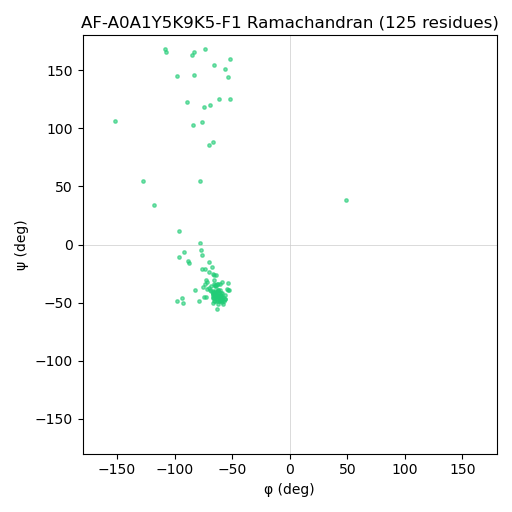 . VAL A 1 103 ? 14.438 -0.371 -8.870 1.00 88.56 103 VAL A C 1
ATOM 838 O O . VAL A 1 103 ? 15.084 -0.373 -7.824 1.00 88.56 103 VAL A O 1
ATOM 841 N N . ARG A 1 104 ? 14.779 0.402 -9.909 1.00 88.38 104 ARG A N 1
ATOM 842 C CA . ARG A 1 104 ? 15.987 1.251 -9.921 1.00 88.38 104 ARG A CA 1
ATOM 843 C C . ARG A 1 104 ? 15.987 2.298 -8.806 1.00 88.38 104 ARG A C 1
ATOM 845 O O . ARG A 1 104 ? 17.038 2.661 -8.279 1.00 88.38 104 ARG A O 1
ATOM 852 N N . GLU A 1 105 ? 14.820 2.826 -8.442 1.00 86.06 105 GLU A N 1
ATOM 853 C CA . GLU A 1 105 ? 14.697 3.741 -7.306 1.00 86.06 105 GLU A CA 1
ATOM 854 C C . GLU A 1 105 ? 14.923 3.044 -5.966 1.00 86.06 105 GLU A C 1
ATOM 856 O O . GLU A 1 105 ? 15.559 3.634 -5.090 1.00 86.06 105 GLU A O 1
ATOM 861 N N . GLN A 1 106 ? 14.437 1.812 -5.795 1.00 83.25 106 GLN A N 1
ATOM 862 C CA . GLN A 1 106 ? 14.693 1.033 -4.583 1.00 83.25 106 GLN A CA 1
ATOM 863 C C . GLN A 1 106 ? 16.174 0.655 -4.464 1.00 83.25 106 GLN A C 1
ATOM 865 O O . GLN A 1 106 ? 16.760 0.850 -3.401 1.00 83.25 106 GLN A O 1
ATOM 870 N N . GLU A 1 107 ? 16.806 0.219 -5.557 1.00 80.56 107 GLU A N 1
ATOM 871 C CA . GLU A 1 107 ? 18.248 -0.064 -5.606 1.00 80.56 107 GLU A CA 1
ATOM 872 C C . GLU A 1 107 ? 19.075 1.154 -5.180 1.00 80.56 107 GLU A C 1
ATOM 874 O O . GLU A 1 107 ? 19.948 1.050 -4.315 1.00 80.56 107 GLU A O 1
ATOM 879 N N . ARG A 1 108 ? 18.747 2.338 -5.713 1.00 81.31 108 ARG A N 1
ATOM 880 C CA . ARG A 1 108 ? 19.417 3.589 -5.338 1.00 81.31 108 ARG A CA 1
ATOM 881 C C . ARG A 1 108 ? 19.254 3.909 -3.850 1.00 81.31 108 ARG A C 1
ATOM 883 O O . ARG A 1 108 ? 20.221 4.300 -3.204 1.00 81.31 108 ARG A O 1
ATOM 890 N N . LYS A 1 109 ? 18.052 3.740 -3.284 1.00 76.56 109 LYS A N 1
ATOM 891 C CA . LYS A 1 109 ? 17.804 3.983 -1.848 1.00 76.56 109 LYS A CA 1
ATOM 892 C C . LYS A 1 109 ? 18.631 3.050 -0.962 1.00 76.56 109 LYS A C 1
ATOM 894 O O . LYS A 1 109 ? 19.150 3.491 0.065 1.00 76.56 109 LYS A O 1
ATOM 899 N N . LEU A 1 110 ? 18.771 1.785 -1.358 1.00 70.75 110 LEU A N 1
ATOM 900 C CA . LEU A 1 110 ? 19.587 0.809 -0.636 1.00 70.75 110 LEU A CA 1
ATOM 901 C C . LEU A 1 110 ? 21.070 1.196 -0.666 1.00 70.75 110 LEU A C 1
ATOM 903 O O . LEU A 1 110 ? 21.719 1.190 0.378 1.00 70.75 110 LEU A O 1
ATOM 907 N N . GLN A 1 111 ? 21.582 1.613 -1.828 1.00 71.50 111 GLN A N 1
ATOM 908 C CA . GLN A 1 111 ? 22.964 2.081 -1.980 1.00 71.50 111 GLN A CA 1
ATOM 909 C C . GLN A 1 111 ? 23.250 3.320 -1.120 1.00 71.50 111 GLN A C 1
ATOM 911 O O . GLN A 1 111 ? 24.197 3.310 -0.338 1.00 71.50 111 GLN A O 1
ATOM 916 N N . SER A 1 112 ? 22.384 4.338 -1.159 1.00 70.88 112 SER A N 1
ATOM 917 C CA . SER A 1 112 ? 22.551 5.539 -0.324 1.00 70.88 112 SER A CA 1
ATOM 918 C C . SER A 1 112 ? 22.490 5.237 1.179 1.00 70.88 112 SER A C 1
ATOM 920 O O . SER A 1 112 ? 23.189 5.861 1.974 1.00 70.88 112 SER A O 1
ATOM 922 N N . THR A 1 113 ? 21.675 4.262 1.594 1.00 63.69 113 THR A N 1
ATOM 923 C CA . THR A 1 113 ? 21.603 3.841 3.005 1.00 63.69 113 THR A CA 1
ATOM 924 C C . THR A 1 113 ? 22.874 3.107 3.440 1.00 63.69 113 THR A C 1
ATOM 926 O O . THR A 1 113 ? 23.344 3.289 4.566 1.00 63.69 113 THR A O 1
ATOM 929 N N . ALA A 1 114 ? 23.458 2.301 2.550 1.00 61.22 114 ALA A N 1
ATOM 930 C CA . ALA A 1 114 ? 24.721 1.617 2.798 1.00 61.22 114 ALA A CA 1
ATOM 931 C C . ALA A 1 114 ? 25.896 2.605 2.922 1.00 61.22 114 ALA A C 1
ATOM 933 O O . ALA A 1 114 ? 26.687 2.487 3.856 1.00 61.22 114 ALA A O 1
ATOM 934 N N . GLU A 1 115 ? 25.962 3.619 2.055 1.00 59.91 115 GLU A N 1
ATOM 935 C CA . GLU A 1 115 ? 27.005 4.658 2.070 1.00 59.91 115 GLU A CA 1
ATOM 936 C C . GLU A 1 115 ? 27.013 5.473 3.376 1.00 59.91 115 GLU A C 1
ATOM 938 O O . GLU A 1 115 ? 28.073 5.705 3.961 1.00 59.91 115 GLU A O 1
ATOM 943 N N . LEU A 1 116 ? 25.833 5.842 3.891 1.00 58.06 116 LEU A N 1
ATOM 944 C CA . LEU A 1 116 ? 25.701 6.548 5.172 1.00 58.06 116 LEU A CA 1
ATOM 945 C C . LEU A 1 116 ? 26.202 5.714 6.364 1.00 58.06 116 LEU A C 1
ATOM 947 O O . LEU A 1 116 ? 26.767 6.264 7.307 1.00 58.06 116 LEU A O 1
ATOM 951 N N . ARG A 1 117 ? 26.041 4.384 6.322 1.00 55.66 117 ARG A N 1
ATOM 952 C CA . ARG A 1 117 ? 26.561 3.484 7.366 1.00 55.66 117 ARG A CA 1
ATOM 953 C C . ARG A 1 117 ? 28.077 3.347 7.319 1.00 55.66 117 ARG A C 1
ATOM 955 O O . ARG A 1 117 ? 28.707 3.286 8.370 1.00 55.66 117 ARG A O 1
ATOM 962 N N . THR A 1 118 ? 28.672 3.305 6.129 1.00 59.44 118 THR A N 1
ATOM 963 C CA . THR A 1 118 ? 30.134 3.248 5.992 1.00 59.44 118 THR A CA 1
ATOM 964 C C . THR A 1 118 ? 30.792 4.521 6.534 1.00 59.44 118 THR A C 1
ATOM 966 O O . THR A 1 118 ? 31.843 4.439 7.168 1.00 59.44 118 THR A O 1
ATOM 969 N N . ALA A 1 119 ? 30.147 5.680 6.368 1.00 58.03 119 ALA A N 1
ATOM 970 C CA . ALA A 1 119 ? 30.631 6.950 6.909 1.00 58.03 119 ALA A CA 1
ATOM 971 C C . ALA A 1 119 ? 30.581 7.025 8.451 1.00 58.03 119 ALA A C 1
ATOM 973 O O . ALA A 1 119 ? 31.491 7.585 9.057 1.00 58.03 119 ALA A O 1
ATOM 974 N N . ASP A 1 120 ? 29.569 6.431 9.095 1.00 54.34 120 ASP A N 1
ATOM 975 C CA . ASP A 1 120 ? 29.414 6.444 10.563 1.00 54.34 120 ASP A CA 1
ATOM 976 C C . ASP A 1 120 ? 30.434 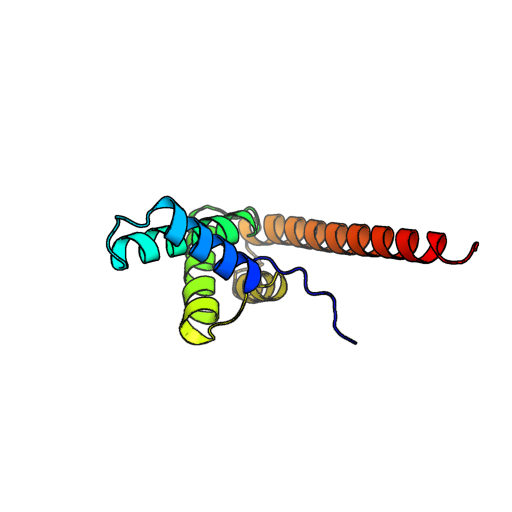5.534 11.280 1.00 54.34 120 ASP A C 1
ATOM 978 O O . ASP A 1 120 ? 30.896 5.833 12.382 1.00 54.34 120 ASP A O 1
ATOM 982 N N . ILE A 1 121 ? 30.861 4.445 10.628 1.00 55.81 121 ILE A N 1
ATOM 983 C CA . ILE A 1 121 ? 31.895 3.542 11.163 1.00 55.81 121 ILE A CA 1
ATOM 984 C C . ILE A 1 121 ? 33.293 4.184 11.070 1.00 55.81 121 ILE A C 1
ATOM 986 O O . ILE A 1 121 ? 34.102 4.012 11.978 1.00 55.81 121 ILE A O 1
ATOM 990 N N . GLY A 1 122 ? 33.563 4.992 10.038 1.00 51.59 122 GLY A N 1
ATOM 991 C CA . GLY A 1 122 ? 34.856 5.667 9.853 1.00 51.59 122 GLY A CA 1
ATOM 992 C C . GLY A 1 122 ? 35.161 6.799 10.847 1.00 51.59 122 GLY A C 1
ATOM 993 O O . GLY A 1 122 ? 36.313 7.207 10.961 1.00 51.59 122 GLY A O 1
ATOM 994 N N . ILE A 1 123 ? 34.165 7.298 11.588 1.00 53.69 123 ILE A N 1
ATOM 995 C CA . ILE A 1 123 ? 34.334 8.389 12.571 1.00 53.69 123 ILE A CA 1
ATOM 996 C C . ILE A 1 123 ? 34.738 7.856 13.962 1.00 53.69 123 ILE A C 1
ATOM 998 O O . ILE A 1 123 ? 35.227 8.613 14.798 1.00 53.69 123 ILE A O 1
ATOM 1002 N N . ARG A 1 124 ? 34.584 6.551 14.226 1.00 49.66 124 ARG A N 1
ATOM 1003 C CA . ARG A 1 124 ? 34.859 5.942 15.542 1.00 49.66 124 ARG A CA 1
ATOM 1004 C C . ARG A 1 124 ? 36.275 5.390 15.742 1.00 49.66 124 ARG A C 1
ATOM 1006 O O . ARG A 1 124 ? 36.588 5.027 16.868 1.00 49.66 124 ARG A O 1
ATOM 1013 N N . ASP A 1 125 ? 37.122 5.373 14.712 1.00 51.06 125 ASP A N 1
ATOM 1014 C CA . ASP A 1 125 ? 38.480 4.794 14.776 1.00 51.06 125 ASP A CA 1
ATOM 1015 C C . ASP A 1 125 ? 39.607 5.816 15.067 1.00 51.06 125 ASP A C 1
ATOM 1017 O O . ASP A 1 125 ? 40.786 5.497 14.935 1.00 51.06 125 ASP A O 1
ATOM 1021 N N . TRP A 1 126 ? 39.278 7.054 15.464 1.00 51.84 126 TRP A N 1
ATOM 1022 C CA . TRP A 1 126 ? 40.257 8.108 15.806 1.00 51.84 126 TRP A CA 1
ATOM 1023 C C . TRP A 1 126 ? 39.995 8.729 17.190 1.00 51.84 126 TRP A C 1
ATOM 1025 O O . TRP A 1 126 ? 39.847 9.946 17.332 1.00 51.84 126 TRP A O 1
ATOM 1035 N N . SER A 1 127 ? 39.920 7.907 18.237 1.00 43.84 127 SER A N 1
ATOM 1036 C CA . SER A 1 127 ? 40.030 8.359 19.636 1.00 43.84 127 SER A CA 1
ATOM 1037 C C . SER A 1 127 ? 40.737 7.331 20.499 1.00 43.84 127 SER A C 1
ATOM 1039 O O . SER A 1 127 ? 40.389 6.137 20.382 1.00 43.84 127 SER A O 1
#

pLDDT: mean 77.04, std 13.99, range [29.2, 92.5]

Secondary structure (DSSP, 8-state):
------EEE-HHHHHHHHHHHHHHTTTS-HHHHHHHHHHHHHHHHHHHS-S--HHHHHHHHHHHIIIIIIIS---EEHHHHHHHHHTS-TTSHHHHHHHHHHHHHHHHHHHHHHHHHHHHHHTSS--

Foldseek 3Di:
DDDPFQFLFAVVNLVVLLVCLCVVVVVDDPVVSVVSSLVVQLVSQLVLAFPAPPVVSNVLSVVCCVVACPVVVGTHTVVNSVVSLVPDDCVDPSSVVSSVVSVVVVVVVSVVVVVVVVVVVVVPPPD

Solvent-accessible surface area (backbone atoms only — not comparable to full-atom values): 7305 Å² total; per-residue (Å²): 135,82,76,84,69,62,60,74,40,45,67,64,53,56,49,50,51,45,52,49,48,49,67,76,45,62,94,51,60,70,68,64,51,50,52,52,45,52,51,52,52,46,53,52,51,46,70,70,47,52,77,44,58,69,68,57,41,53,51,53,38,54,49,50,44,48,54,34,47,62,70,63,67,47,59,50,32,49,67,56,55,50,56,62,55,64,79,49,66,67,87,40,61,72,47,36,54,28,45,57,53,40,52,54,50,51,54,50,52,52,51,57,54,51,53,56,52,58,57,60,59,68,68,68,79,79,124

Nearest PDB structures (foldseek):
  2oer-assembly1_A  TM=3.373E-01  e=1.565E+00  Pseudomonas aeruginosa